Protein AF-A0AA38BZ82-F1 (afdb_monomer_lite)

Foldseek 3Di:
DDKAKDFPPDDADPQKDFAALVRCVVCVVVCVVVQRADLAAWEDGPQWIFGHVVVVRDIDRDDDDDGGMTMMDRHDPPPDVVVVVVCCVPVVVVVVVVVVVPDDDPPDDDDDDDDDDDDDDDDDDDDDD

Sequence (129 aa):
MSFEVVERSYFTPNGWRLATFEEAKNGVEEIKEKGLLKKWDRVRLLDGWILGSGYDFRMGNDFKGCLGYMLLVQAQTTPDPNVLKIFLAFVAPALALLLFFRTEPSQSCYNGEGSHNMRKRRDGWVSGR

Organism: Taxus chinensis (NCBI:txid29808)

Radius of gyration: 38.63 Å; chains: 1; bounding box: 61×46×119 Å

pLDDT: mean 74.77, std 18.68, range [41.22, 94.88]

Secondary structure (DSSP, 8-state):
--EEEEETTSPPPTTEEEPPHHHHHHTHHHHHHTT-S-TT-EEE-SS-EEE-GGGTT-EES---S--SEEEEEE------HHHHHHHHHHHHHHHHHHHHTT---------------------------

Structure (mmCIF, N/CA/C/O backbone):
data_AF-A0AA38BZ82-F1
#
_entry.id   AF-A0AA38BZ82-F1
#
loop_
_atom_site.group_PDB
_atom_site.id
_atom_site.type_symbol
_atom_site.label_atom_id
_atom_site.label_alt_id
_atom_site.label_comp_id
_atom_site.label_asym_id
_atom_site.label_entity_id
_atom_site.label_seq_id
_atom_site.pdbx_PDB_ins_code
_atom_site.Cartn_x
_atom_site.Cartn_y
_atom_site.Cartn_z
_atom_site.occupancy
_atom_site.B_iso_or_equiv
_atom_site.auth_seq_id
_atom_site.auth_comp_id
_atom_site.auth_asym_id
_atom_site.auth_atom_id
_atom_site.pdbx_PDB_model_num
ATOM 1 N N . MET A 1 1 ? -2.297 -3.738 9.370 1.00 77.31 1 MET A N 1
ATOM 2 C CA . MET A 1 1 ? -3.384 -3.368 8.426 1.00 77.31 1 MET A CA 1
ATOM 3 C C . MET A 1 1 ? -3.301 -4.372 7.281 1.00 77.31 1 MET A C 1
ATOM 5 O O . MET A 1 1 ? -2.550 -5.321 7.428 1.00 77.31 1 MET A O 1
ATOM 9 N N . SER A 1 2 ? -4.076 -4.265 6.204 1.00 89.31 2 SER A N 1
ATOM 10 C CA . SER A 1 2 ? -3.864 -5.127 5.030 1.00 89.31 2 SER A CA 1
ATOM 11 C C . SER A 1 2 ? -3.535 -4.241 3.842 1.00 89.31 2 SER A C 1
ATOM 13 O O . SER A 1 2 ? -4.315 -3.338 3.534 1.00 89.31 2 SER A O 1
ATOM 15 N N . PHE A 1 3 ? -2.385 -4.493 3.217 1.00 92.69 3 PHE A N 1
ATOM 16 C CA . PHE A 1 3 ? -1.901 -3.766 2.048 1.00 92.69 3 PHE A CA 1
ATOM 17 C C . PHE A 1 3 ? -1.849 -4.674 0.825 1.00 92.69 3 PHE A C 1
ATOM 19 O O . PHE A 1 3 ? -1.474 -5.842 0.931 1.00 92.69 3 PHE A O 1
ATOM 26 N N . GLU A 1 4 ? -2.171 -4.106 -0.331 1.00 93.06 4 GLU A N 1
ATOM 27 C CA . GLU A 1 4 ? -2.088 -4.780 -1.622 1.00 93.06 4 GLU A CA 1
ATOM 28 C C . GLU A 1 4 ? -1.608 -3.797 -2.694 1.00 93.06 4 GLU A C 1
ATOM 30 O O . GLU A 1 4 ? -1.951 -2.616 -2.662 1.00 93.06 4 GLU A O 1
ATOM 35 N N . VAL A 1 5 ? -0.792 -4.266 -3.638 1.00 92.12 5 VAL A N 1
ATOM 36 C CA . VAL A 1 5 ? -0.320 -3.459 -4.770 1.00 92.12 5 VAL A CA 1
ATOM 37 C C . VAL A 1 5 ? -1.013 -3.954 -6.027 1.00 92.12 5 VAL A C 1
ATOM 39 O O . VAL A 1 5 ? -0.865 -5.114 -6.404 1.00 92.12 5 VAL A O 1
ATOM 42 N N . VAL A 1 6 ? -1.743 -3.062 -6.688 1.00 91.81 6 VAL A N 1
ATOM 43 C CA . VAL A 1 6 ? -2.457 -3.363 -7.933 1.00 91.81 6 VAL A CA 1
ATOM 44 C C . VAL A 1 6 ? -1.943 -2.491 -9.068 1.00 91.81 6 VA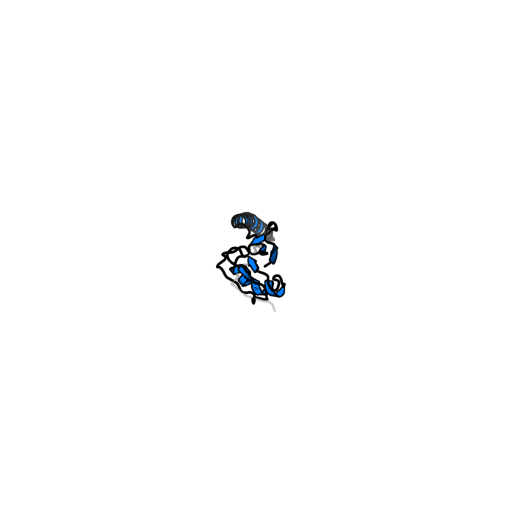L A C 1
ATOM 46 O O . VAL A 1 6 ? -1.449 -1.381 -8.854 1.00 91.81 6 VAL A O 1
ATOM 49 N N . GLU A 1 7 ? -2.054 -2.983 -10.296 1.00 89.69 7 GLU A N 1
ATOM 50 C CA . GLU A 1 7 ? -1.780 -2.173 -11.479 1.00 89.69 7 GLU A CA 1
ATOM 51 C C . GLU A 1 7 ? -2.849 -1.080 -11.633 1.00 89.69 7 GLU A C 1
ATOM 53 O O . GLU A 1 7 ? -4.015 -1.262 -11.285 1.00 89.69 7 GLU A O 1
ATOM 58 N N . ARG A 1 8 ? -2.467 0.081 -12.170 1.00 81.75 8 ARG A N 1
ATOM 59 C CA . ARG A 1 8 ? -3.363 1.235 -12.333 1.00 81.75 8 ARG A CA 1
ATOM 60 C C . ARG A 1 8 ? -4.610 0.930 -13.170 1.00 81.75 8 ARG A C 1
ATOM 62 O O . ARG A 1 8 ? -5.645 1.556 -12.965 1.00 81.75 8 ARG A O 1
ATOM 69 N N . SER A 1 9 ? -4.487 0.035 -14.144 1.00 79.00 9 SER A N 1
ATOM 70 C CA . SER A 1 9 ? -5.566 -0.380 -15.047 1.00 79.00 9 SER A CA 1
ATOM 71 C C . SER A 1 9 ? -6.629 -1.241 -14.358 1.00 79.00 9 SER A C 1
ATOM 73 O O . SER A 1 9 ? -7.700 -1.445 -14.927 1.00 79.00 9 SER A O 1
ATOM 75 N N . TYR A 1 10 ? -6.350 -1.743 -13.153 1.00 77.56 10 TYR A N 1
ATOM 76 C CA . TYR A 1 10 ? -7.235 -2.651 -12.443 1.00 77.56 10 TYR A CA 1
ATOM 77 C C . TYR A 1 10 ? -8.332 -1.914 -11.670 1.00 77.56 10 TYR A C 1
ATOM 79 O O . TYR A 1 10 ? -8.126 -0.836 -11.111 1.00 77.56 10 TYR A O 1
ATOM 87 N N . PHE A 1 11 ? -9.516 -2.525 -11.627 1.00 80.69 11 PHE A N 1
ATOM 88 C CA . PHE A 1 11 ? -10.639 -2.043 -10.830 1.00 80.69 11 PHE A CA 1
ATOM 89 C C . PHE A 1 11 ? -10.326 -2.200 -9.335 1.00 80.69 11 PHE A C 1
ATOM 91 O O . PHE A 1 11 ? -9.957 -3.289 -8.895 1.00 80.69 11 PHE A O 1
ATOM 98 N N . THR A 1 12 ? -10.492 -1.129 -8.553 1.00 84.19 12 THR A N 1
ATOM 99 C CA . THR A 1 12 ? -10.323 -1.168 -7.093 1.00 84.19 12 THR A CA 1
ATOM 100 C C . THR A 1 12 ? -11.404 -2.061 -6.473 1.00 84.19 12 THR A C 1
ATOM 102 O O . THR A 1 12 ? -12.586 -1.736 -6.606 1.00 84.19 12 THR A O 1
ATOM 105 N N . PRO A 1 13 ? -11.052 -3.164 -5.788 1.00 83.06 13 PRO A N 1
ATOM 106 C CA . PRO A 1 13 ? -12.043 -4.059 -5.198 1.00 83.06 13 PRO A CA 1
ATOM 107 C C . PRO A 1 13 ? -12.898 -3.356 -4.130 1.00 83.06 13 PRO A C 1
ATOM 109 O O . PRO A 1 13 ? -12.431 -2.453 -3.432 1.00 83.06 13 PRO A O 1
ATOM 112 N N . ASN A 1 14 ? -14.150 -3.794 -3.959 1.00 84.56 14 ASN A N 1
ATOM 113 C CA . ASN A 1 14 ? -15.035 -3.247 -2.925 1.00 84.56 14 ASN A CA 1
ATOM 114 C C . ASN A 1 14 ? -14.405 -3.386 -1.530 1.00 84.56 14 ASN A C 1
ATOM 116 O O . ASN A 1 14 ? -13.893 -4.445 -1.171 1.00 84.56 14 ASN A O 1
ATOM 120 N N . GLY A 1 15 ? -14.468 -2.315 -0.735 1.00 88.00 15 GLY A N 1
ATOM 121 C CA . GLY A 1 15 ? -13.864 -2.273 0.602 1.00 88.00 15 GLY A CA 1
ATOM 122 C C . GLY A 1 15 ? -12.365 -1.958 0.614 1.00 88.00 15 GLY A C 1
ATOM 123 O O . GLY A 1 15 ? -11.773 -1.883 1.688 1.00 88.00 15 GLY A O 1
ATOM 124 N N . TRP A 1 16 ? -11.754 -1.724 -0.548 1.00 91.75 16 TRP A N 1
ATOM 125 C CA . TRP A 1 16 ? -10.382 -1.241 -0.659 1.00 91.75 16 TRP A CA 1
ATOM 126 C C . TRP A 1 16 ? -10.357 0.208 -1.122 1.00 91.75 16 TRP A C 1
ATOM 128 O O . TRP A 1 16 ? -11.221 0.670 -1.867 1.00 91.75 16 TRP A O 1
ATOM 138 N N . ARG A 1 17 ? -9.340 0.941 -0.678 1.00 92.00 17 ARG A N 1
ATOM 139 C CA . ARG A 1 17 ? -9.087 2.312 -1.121 1.00 92.00 17 ARG A CA 1
ATOM 140 C C . ARG A 1 17 ? -7.599 2.555 -1.267 1.00 92.00 17 ARG A C 1
ATOM 142 O O . ARG A 1 17 ? -6.796 1.815 -0.711 1.00 92.00 17 ARG A O 1
ATOM 149 N N . LEU A 1 18 ? -7.237 3.618 -1.978 1.00 92.38 18 LEU A N 1
ATOM 150 C CA . LEU A 1 18 ? -5.858 4.097 -1.998 1.00 92.38 18 LEU A CA 1
ATOM 151 C C . LEU A 1 18 ? -5.387 4.378 -0.565 1.00 92.38 18 LEU A C 1
ATOM 153 O O . LEU A 1 18 ? -6.090 5.037 0.211 1.00 92.38 18 LEU A O 1
ATOM 157 N N . ALA A 1 19 ? -4.209 3.861 -0.233 1.00 93.50 19 ALA A N 1
ATOM 158 C CA . ALA A 1 19 ? -3.536 4.169 1.018 1.00 93.50 19 ALA A CA 1
ATOM 159 C C . ALA A 1 19 ? -3.112 5.642 1.024 1.00 93.50 19 ALA A C 1
ATOM 161 O O . ALA A 1 19 ? -2.677 6.168 -0.006 1.00 93.50 19 ALA A O 1
ATOM 162 N N . THR A 1 20 ? -3.230 6.307 2.169 1.00 93.56 20 THR A N 1
ATOM 163 C CA . THR A 1 20 ? -2.629 7.633 2.358 1.00 93.56 20 THR A CA 1
ATOM 164 C C . THR A 1 20 ? -1.124 7.510 2.590 1.00 93.56 20 THR A C 1
ATOM 166 O O . THR A 1 20 ? -0.607 6.434 2.905 1.00 93.56 20 THR A O 1
ATOM 169 N N . PHE A 1 21 ? -0.403 8.619 2.457 1.00 94.12 21 PHE A N 1
ATOM 170 C CA . PHE A 1 21 ? 1.008 8.705 2.802 1.00 94.12 21 PHE A CA 1
ATOM 171 C C . PHE A 1 21 ? 1.261 8.266 4.244 1.00 94.12 21 PHE A C 1
ATOM 173 O O . PHE A 1 21 ? 2.178 7.492 4.505 1.00 94.12 21 PHE A O 1
ATOM 180 N N . GLU A 1 22 ? 0.438 8.731 5.179 1.00 93.81 22 GLU A N 1
ATOM 181 C CA . GLU A 1 22 ? 0.595 8.411 6.595 1.00 93.81 22 GLU A CA 1
ATOM 182 C C . GLU A 1 22 ? 0.366 6.919 6.872 1.00 93.81 22 GLU A C 1
ATOM 184 O O . GLU A 1 22 ? 1.141 6.297 7.594 1.00 93.81 22 GLU A O 1
ATOM 189 N N . GLU A 1 23 ? -0.627 6.307 6.228 1.00 93.94 23 GLU A N 1
ATOM 190 C CA . GLU A 1 23 ? -0.888 4.868 6.341 1.00 93.94 23 GLU A CA 1
ATOM 191 C C . GLU A 1 23 ? 0.240 4.029 5.750 1.00 93.94 23 GLU A C 1
ATOM 193 O O . GLU A 1 23 ? 0.682 3.064 6.373 1.00 93.94 23 GLU A O 1
ATOM 198 N N . ALA A 1 24 ? 0.740 4.413 4.574 1.00 93.88 24 ALA A N 1
ATOM 199 C CA . ALA A 1 24 ? 1.870 3.746 3.940 1.00 93.88 24 ALA A CA 1
ATOM 200 C C . ALA A 1 24 ? 3.152 3.891 4.773 1.00 93.88 24 ALA A C 1
ATOM 202 O O . ALA A 1 24 ? 3.925 2.941 4.887 1.00 93.88 24 ALA A O 1
ATOM 203 N N . LYS A 1 25 ? 3.362 5.056 5.397 1.00 94.88 25 LYS A N 1
ATOM 204 C CA . LYS A 1 25 ? 4.491 5.315 6.294 1.00 94.88 25 LYS A CA 1
ATOM 205 C C . LYS A 1 25 ? 4.402 4.469 7.562 1.00 94.88 25 LYS A C 1
ATOM 207 O O . LYS A 1 25 ? 5.394 3.852 7.941 1.00 94.88 25 LYS A O 1
ATOM 212 N N . ASN A 1 26 ? 3.226 4.398 8.182 1.00 94.69 26 ASN A N 1
ATOM 213 C CA . ASN A 1 26 ? 2.997 3.596 9.385 1.00 94.69 26 ASN A CA 1
ATOM 214 C C . ASN A 1 26 ? 3.083 2.087 9.102 1.00 94.69 26 ASN A C 1
ATOM 216 O O . ASN A 1 26 ? 3.497 1.321 9.965 1.00 94.69 26 ASN A O 1
ATOM 220 N N . GLY A 1 27 ? 2.717 1.657 7.891 1.00 93.44 27 GLY A N 1
ATOM 221 C CA . GLY A 1 27 ? 2.773 0.265 7.444 1.00 93.44 27 GLY A CA 1
ATOM 222 C C . GLY A 1 27 ? 4.037 -0.125 6.676 1.00 93.44 27 GLY A C 1
ATOM 223 O O . GLY A 1 27 ? 4.075 -1.215 6.109 1.00 93.44 27 GLY A O 1
AT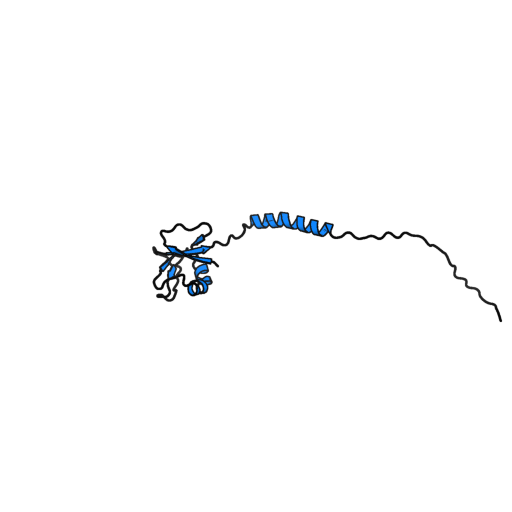OM 224 N N . VAL A 1 28 ? 5.064 0.731 6.605 1.00 92.88 28 VAL A N 1
ATOM 225 C CA . VAL A 1 28 ? 6.210 0.506 5.704 1.00 92.88 28 VAL A CA 1
ATOM 226 C C . VAL A 1 28 ? 6.964 -0.788 6.006 1.00 92.88 28 VAL A C 1
ATOM 228 O O . VAL A 1 28 ? 7.430 -1.454 5.085 1.00 92.88 28 VAL A O 1
ATOM 231 N N . GLU A 1 29 ? 7.085 -1.157 7.279 1.00 94.06 29 GLU A N 1
ATOM 232 C CA . GLU A 1 29 ? 7.743 -2.401 7.688 1.00 94.06 29 GLU A CA 1
ATOM 233 C C . GLU A 1 29 ? 6.957 -3.615 7.194 1.00 94.06 29 GLU A C 1
ATOM 235 O O . GLU A 1 29 ? 7.530 -4.495 6.562 1.00 94.06 29 GLU A O 1
ATOM 240 N N . GLU A 1 30 ? 5.631 -3.589 7.332 1.00 93.38 30 GLU A N 1
ATOM 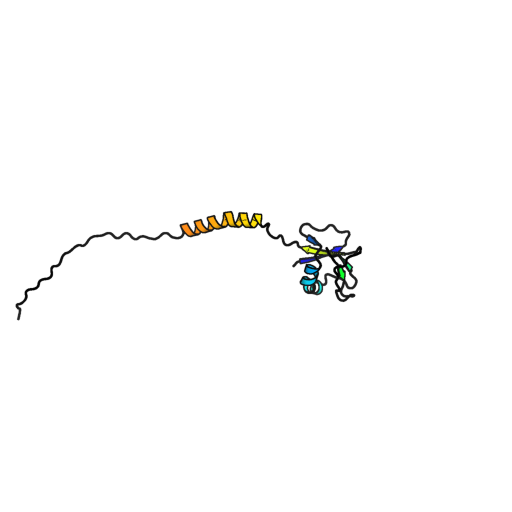241 C CA . GLU A 1 30 ? 4.739 -4.632 6.821 1.00 93.38 30 GLU A CA 1
ATOM 242 C C . GLU A 1 30 ? 4.851 -4.771 5.290 1.00 93.38 30 GLU A C 1
ATOM 244 O O . GLU A 1 30 ? 4.933 -5.877 4.755 1.00 93.38 30 GLU A O 1
ATOM 249 N N . ILE A 1 31 ? 4.904 -3.642 4.573 1.00 92.38 31 ILE A N 1
ATOM 250 C CA . ILE A 1 31 ? 5.070 -3.596 3.111 1.00 92.38 31 ILE A CA 1
ATOM 251 C C . ILE A 1 31 ? 6.418 -4.207 2.692 1.00 92.38 31 ILE A C 1
ATOM 253 O O . ILE A 1 31 ? 6.486 -4.924 1.688 1.00 92.38 31 ILE A O 1
ATOM 257 N N . LYS A 1 32 ? 7.481 -3.931 3.459 1.00 93.50 32 LYS A N 1
ATOM 258 C CA . LYS A 1 32 ? 8.834 -4.464 3.241 1.00 93.50 32 LYS A CA 1
ATOM 259 C C . LYS A 1 32 ? 8.897 -5.964 3.503 1.00 93.50 32 LYS A C 1
ATOM 261 O O . LYS A 1 32 ? 9.381 -6.697 2.646 1.00 93.50 32 LYS A O 1
ATOM 266 N N . GLU A 1 33 ? 8.392 -6.413 4.648 1.00 93.06 33 GLU A N 1
ATOM 267 C CA . GLU A 1 33 ? 8.393 -7.823 5.055 1.00 93.06 33 GLU A CA 1
ATOM 268 C C . GLU A 1 33 ? 7.605 -8.697 4.082 1.00 93.06 33 GLU A C 1
ATOM 270 O O . GLU A 1 33 ? 8.060 -9.772 3.696 1.00 93.06 33 GLU A O 1
ATOM 275 N N . LYS A 1 34 ? 6.448 -8.209 3.624 1.00 92.25 34 LYS A N 1
ATOM 276 C CA . LYS A 1 34 ? 5.619 -8.909 2.636 1.00 92.25 34 LYS A CA 1
ATOM 277 C C . LYS A 1 34 ? 6.166 -8.824 1.209 1.00 92.25 34 LYS A C 1
ATOM 279 O O . LYS A 1 34 ? 5.624 -9.478 0.323 1.00 92.25 34 LYS A O 1
ATOM 284 N N . GLY A 1 35 ? 7.201 -8.018 0.963 1.00 92.25 35 GLY A N 1
ATOM 285 C CA . GLY A 1 35 ? 7.791 -7.854 -0.365 1.00 92.25 35 GLY A CA 1
ATOM 286 C C . GLY A 1 35 ? 6.801 -7.336 -1.411 1.00 92.25 35 GLY A C 1
ATOM 287 O O . GLY A 1 35 ? 6.900 -7.710 -2.577 1.00 92.25 35 GLY A O 1
ATOM 288 N N . LEU A 1 36 ? 5.839 -6.494 -1.008 1.00 92.25 36 LEU A N 1
ATOM 289 C CA . LEU A 1 36 ? 4.754 -6.045 -1.894 1.00 92.25 36 LEU A CA 1
ATOM 290 C C . LEU A 1 36 ? 5.249 -5.168 -3.051 1.00 92.25 36 LEU A C 1
ATOM 292 O O . LEU A 1 36 ? 4.602 -5.089 -4.092 1.00 92.25 36 LEU A O 1
ATOM 296 N N . LEU A 1 37 ? 6.386 -4.498 -2.862 1.00 92.88 37 LEU A N 1
ATOM 297 C CA . LEU A 1 37 ? 6.994 -3.605 -3.841 1.00 92.88 37 LEU A CA 1
ATOM 298 C C . LEU A 1 37 ? 8.216 -4.272 -4.466 1.00 92.88 37 LEU A C 1
ATOM 300 O O . LEU A 1 37 ? 9.191 -4.577 -3.772 1.00 92.88 37 LEU A O 1
ATOM 304 N N . LYS A 1 38 ? 8.213 -4.443 -5.789 1.00 91.88 38 LYS A N 1
ATOM 305 C CA . LYS A 1 38 ? 9.397 -4.904 -6.522 1.00 91.88 38 LYS A CA 1
ATOM 306 C C . LYS A 1 38 ? 10.457 -3.810 -6.545 1.00 91.88 38 LYS A C 1
ATOM 308 O O . LYS A 1 38 ? 10.186 -2.635 -6.313 1.00 91.88 38 LYS A O 1
ATOM 313 N N . LYS A 1 39 ? 11.687 -4.191 -6.897 1.00 92.94 39 LYS A N 1
ATOM 314 C CA . LYS A 1 39 ? 12.876 -3.324 -6.849 1.00 92.94 39 LYS A CA 1
ATOM 315 C C . LYS A 1 39 ? 12.677 -1.946 -7.491 1.00 92.94 39 LYS A C 1
ATOM 317 O O . LYS A 1 39 ? 13.089 -0.949 -6.913 1.00 92.94 39 LYS A O 1
ATOM 322 N N . TRP A 1 40 ? 12.033 -1.879 -8.650 1.00 91.00 40 TRP A N 1
ATOM 323 C CA . TRP A 1 40 ? 11.892 -0.638 -9.421 1.00 91.00 40 TRP A CA 1
ATOM 324 C C . TRP A 1 40 ? 10.457 -0.124 -9.490 1.00 91.00 40 TRP A C 1
ATOM 326 O O . TRP A 1 40 ? 10.154 0.739 -10.317 1.00 91.00 40 TRP A O 1
ATOM 336 N N . ASP A 1 41 ? 9.582 -0.639 -8.627 1.00 91.00 41 ASP A N 1
ATOM 337 C CA . ASP A 1 41 ? 8.193 -0.214 -8.617 1.00 91.00 41 ASP A CA 1
ATOM 338 C C . ASP A 1 41 ? 8.082 1.243 -8.181 1.00 91.00 41 ASP A C 1
ATOM 340 O O . ASP A 1 41 ? 8.808 1.740 -7.314 1.00 91.00 41 ASP A O 1
ATOM 344 N N . ARG A 1 42 ? 7.142 1.934 -8.816 1.00 91.25 42 ARG A N 1
ATOM 345 C CA . ARG A 1 42 ? 6.721 3.275 -8.440 1.00 91.25 42 ARG A CA 1
ATOM 346 C C . ARG A 1 42 ? 5.231 3.204 -8.204 1.00 91.25 42 ARG A C 1
ATOM 348 O O . ARG A 1 42 ? 4.479 2.917 -9.138 1.00 91.25 42 ARG A O 1
ATOM 355 N N . VAL A 1 43 ? 4.822 3.434 -6.969 1.00 93.38 43 VAL A N 1
ATOM 356 C CA . VAL A 1 43 ? 3.460 3.160 -6.532 1.00 93.38 43 VAL A CA 1
ATOM 357 C C . VAL A 1 43 ? 2.808 4.438 -6.042 1.00 93.38 43 VAL A C 1
ATOM 359 O O . VAL A 1 43 ? 3.381 5.207 -5.270 1.00 93.38 43 VAL A O 1
ATOM 362 N N . ARG A 1 44 ? 1.604 4.685 -6.551 1.00 93.06 44 ARG A N 1
ATOM 363 C CA . ARG A 1 44 ? 0.782 5.837 -6.209 1.00 93.06 44 ARG A CA 1
ATOM 364 C C . ARG A 1 44 ? 0.039 5.591 -4.901 1.00 93.06 44 ARG A C 1
ATOM 366 O O . ARG A 1 44 ? -0.556 4.529 -4.714 1.00 93.06 44 ARG A O 1
ATOM 373 N N . LEU A 1 45 ? 0.034 6.618 -4.061 1.00 93.44 45 LEU A N 1
ATOM 374 C CA . LEU A 1 45 ? -0.806 6.751 -2.874 1.00 93.44 45 LEU A CA 1
ATOM 375 C C . LEU A 1 45 ? -1.921 7.773 -3.154 1.00 93.44 45 LEU A C 1
ATOM 377 O O . LEU A 1 45 ? -1.956 8.396 -4.221 1.00 93.44 45 LEU A O 1
ATOM 381 N N . LEU A 1 46 ? -2.841 7.953 -2.208 1.00 91.56 46 LEU A N 1
ATOM 382 C CA . LEU A 1 46 ? -3.918 8.939 -2.322 1.00 91.56 46 LEU A CA 1
ATOM 383 C C . LEU A 1 46 ? -3.366 10.366 -2.494 1.00 91.56 46 LEU A C 1
ATOM 385 O O . LEU A 1 46 ? -3.802 11.104 -3.375 1.00 91.56 46 LEU A O 1
ATOM 389 N N . ASP A 1 47 ? -2.381 10.711 -1.671 1.00 92.50 47 ASP A N 1
ATOM 390 C CA . ASP A 1 47 ? -1.780 12.034 -1.481 1.00 92.50 47 ASP A CA 1
ATOM 391 C C . ASP A 1 47 ? -0.248 12.011 -1.650 1.00 92.50 47 ASP A C 1
ATOM 393 O O . ASP A 1 47 ? 0.448 12.942 -1.256 1.00 92.50 47 ASP A O 1
ATOM 397 N N . GLY A 1 48 ? 0.301 10.948 -2.243 1.00 93.56 48 GLY A N 1
ATOM 398 C CA . GLY A 1 48 ? 1.745 10.763 -2.319 1.00 93.56 48 GLY A CA 1
ATOM 399 C C . GLY A 1 48 ? 2.192 9.610 -3.207 1.00 93.56 48 GLY A C 1
ATOM 400 O O . GLY A 1 48 ? 1.470 9.134 -4.088 1.00 93.56 48 GLY A O 1
ATOM 401 N N . TRP A 1 49 ? 3.413 9.153 -2.965 1.00 94.19 49 TRP A N 1
ATO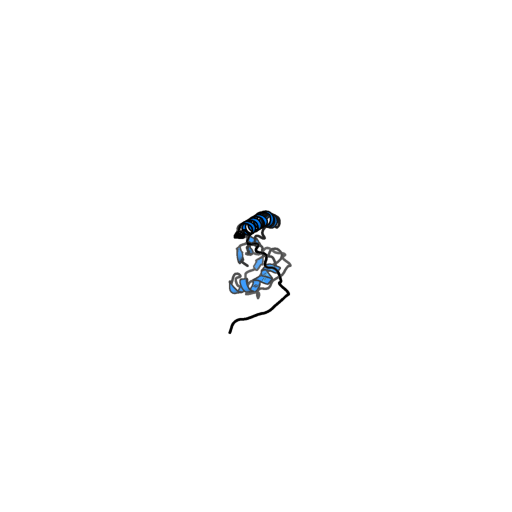M 402 C CA . TRP A 1 49 ? 4.032 8.038 -3.669 1.00 94.19 49 TRP A CA 1
ATOM 403 C C . TRP A 1 49 ? 4.988 7.264 -2.759 1.00 94.19 49 TRP A C 1
ATOM 405 O O . TRP A 1 49 ? 5.542 7.808 -1.804 1.00 94.19 49 TRP A O 1
ATOM 415 N N . ILE A 1 50 ? 5.196 5.992 -3.093 1.00 94.69 50 ILE A N 1
ATOM 416 C CA . ILE A 1 50 ? 6.187 5.101 -2.483 1.00 94.69 50 ILE A CA 1
ATOM 417 C C . ILE A 1 50 ? 6.943 4.359 -3.587 1.00 94.69 50 ILE A C 1
ATOM 419 O O . ILE A 1 50 ? 6.363 3.957 -4.601 1.00 94.69 50 ILE A O 1
ATOM 423 N N . LEU A 1 51 ? 8.254 4.214 -3.418 1.00 93.69 51 LEU A N 1
ATOM 424 C CA . LEU A 1 51 ? 9.120 3.517 -4.365 1.00 93.69 51 LEU A CA 1
ATOM 425 C C . LEU A 1 51 ? 9.537 2.142 -3.842 1.00 93.69 51 LEU A C 1
ATOM 427 O O . LEU A 1 51 ? 9.496 1.868 -2.648 1.00 93.69 51 LEU A O 1
ATOM 431 N N . GLY A 1 52 ? 9.955 1.278 -4.758 1.00 93.62 52 GLY A N 1
ATOM 432 C CA . GLY A 1 52 ? 10.484 -0.044 -4.455 1.00 93.62 52 GLY A CA 1
ATOM 433 C C . GLY A 1 52 ? 11.841 -0.056 -3.749 1.00 93.62 52 GLY A C 1
ATOM 434 O O . GLY A 1 52 ? 12.477 0.975 -3.515 1.00 93.62 52 GLY A O 1
ATOM 435 N N . SER A 1 53 ? 12.324 -1.266 -3.457 1.00 94.38 53 SER A N 1
ATOM 436 C CA . SER A 1 53 ? 13.582 -1.487 -2.727 1.00 94.38 53 SER A CA 1
ATOM 437 C C . SER A 1 53 ? 14.835 -0.970 -3.440 1.00 94.38 53 SER A C 1
ATOM 439 O O . SER A 1 53 ? 15.809 -0.626 -2.786 1.00 94.38 53 SER A O 1
ATOM 441 N N . GLY A 1 54 ? 14.818 -0.852 -4.769 1.00 92.56 54 GLY A N 1
ATOM 442 C CA . GLY A 1 54 ? 15.897 -0.242 -5.554 1.00 92.56 54 GLY A CA 1
ATOM 443 C C . GLY A 1 54 ? 16.014 1.272 -5.371 1.00 92.56 54 GLY A C 1
ATOM 444 O O . GLY A 1 54 ? 16.993 1.861 -5.818 1.00 92.56 54 GLY A O 1
ATOM 445 N N . TYR A 1 55 ? 15.034 1.887 -4.709 1.00 91.50 55 TYR A N 1
ATOM 446 C CA . TYR A 1 55 ? 15.011 3.294 -4.327 1.00 91.50 55 TYR A CA 1
ATOM 447 C C . TYR A 1 55 ? 14.907 3.463 -2.801 1.00 91.50 55 TYR A C 1
ATOM 449 O O . TYR A 1 55 ? 14.368 4.467 -2.335 1.00 91.50 55 TYR A O 1
ATOM 457 N N . ASP A 1 56 ? 15.358 2.473 -2.024 1.00 92.81 56 ASP A N 1
ATOM 458 C CA . ASP A 1 56 ? 15.357 2.468 -0.552 1.00 92.81 56 ASP A CA 1
ATOM 459 C C . ASP A 1 56 ? 13.984 2.720 0.092 1.00 92.81 56 ASP A C 1
ATOM 461 O O . ASP A 1 56 ? 13.896 3.253 1.199 1.00 92.81 56 ASP A O 1
ATOM 465 N N . PHE A 1 57 ? 12.893 2.356 -0.589 1.00 93.06 57 PHE A N 1
ATOM 466 C CA . PHE A 1 57 ? 11.530 2.624 -0.117 1.00 93.06 57 PHE A CA 1
ATOM 467 C C . PHE A 1 57 ? 11.241 4.108 0.153 1.00 93.06 57 PHE A C 1
ATOM 469 O O . PHE A 1 57 ? 10.460 4.447 1.044 1.00 93.06 57 PHE A O 1
ATOM 476 N N . ARG A 1 58 ? 11.873 5.012 -0.608 1.00 92.62 58 ARG A N 1
ATOM 477 C CA . ARG A 1 58 ? 11.610 6.454 -0.506 1.00 92.62 58 ARG A CA 1
ATOM 478 C C . ARG A 1 58 ? 10.132 6.763 -0.734 1.00 92.62 58 ARG A C 1
ATOM 480 O O . ARG A 1 58 ? 9.475 6.141 -1.573 1.00 92.62 58 ARG A O 1
ATOM 487 N N . MET A 1 59 ? 9.650 7.767 -0.009 1.00 94.06 59 MET A N 1
ATOM 488 C CA . MET A 1 59 ? 8.275 8.252 -0.073 1.00 94.06 59 MET A CA 1
ATOM 489 C C . MET A 1 59 ? 8.242 9.776 -0.170 1.00 94.06 59 MET A C 1
ATOM 491 O O . MET A 1 59 ? 9.173 10.444 0.286 1.00 94.06 59 MET A O 1
ATOM 495 N N . GLY A 1 60 ? 7.150 10.315 -0.705 1.00 92.06 60 GLY A N 1
ATOM 496 C CA . GLY A 1 60 ? 6.891 11.753 -0.753 1.00 92.06 60 GLY A CA 1
ATOM 497 C C . GLY A 1 60 ? 5.403 12.073 -0.891 1.00 92.06 60 GLY A C 1
ATOM 498 O O . GLY A 1 60 ? 4.616 11.228 -1.322 1.00 92.06 60 GLY A O 1
ATOM 499 N N . ASN A 1 61 ? 5.030 13.300 -0.523 1.00 90.38 61 ASN A N 1
ATOM 500 C CA . ASN A 1 61 ? 3.639 13.789 -0.464 1.00 90.38 61 ASN A CA 1
ATOM 501 C C . ASN A 1 61 ? 3.306 14.730 -1.636 1.00 90.38 61 ASN A C 1
ATOM 503 O O . ASN A 1 61 ? 2.295 15.423 -1.654 1.00 90.38 61 ASN A O 1
ATOM 507 N N . ASP A 1 62 ? 4.200 14.819 -2.610 1.00 82.50 62 ASP A N 1
ATOM 508 C CA . ASP A 1 62 ? 4.205 15.801 -3.687 1.00 82.50 62 ASP A CA 1
ATOM 509 C C . ASP A 1 62 ? 3.860 15.149 -5.027 1.00 82.50 62 ASP A C 1
ATOM 511 O O . ASP A 1 62 ? 4.563 15.274 -6.032 1.00 82.50 62 ASP A O 1
ATOM 515 N N . PHE A 1 63 ? 2.754 14.409 -5.053 1.00 71.19 63 PHE A N 1
ATOM 516 C CA . PHE A 1 63 ? 2.417 13.620 -6.225 1.00 71.19 63 PHE A CA 1
ATOM 517 C C . PHE A 1 63 ? 2.011 14.482 -7.435 1.00 71.19 63 PHE A C 1
ATOM 519 O O . PHE A 1 63 ? 0.933 15.072 -7.463 1.00 71.19 63 PHE A O 1
ATOM 526 N N . LYS A 1 64 ? 2.855 14.507 -8.479 1.00 65.31 64 LYS A N 1
ATOM 527 C CA . LYS A 1 64 ? 2.605 15.215 -9.755 1.00 65.31 64 LYS A CA 1
ATOM 528 C C . LYS A 1 64 ? 2.662 14.311 -10.997 1.00 65.31 64 LYS A C 1
ATOM 530 O O . LYS A 1 64 ? 3.066 14.759 -12.066 1.00 65.31 64 LYS A O 1
ATOM 535 N N . GLY A 1 65 ? 2.295 13.031 -10.883 1.00 64.69 65 GLY A N 1
ATOM 536 C CA . GLY A 1 65 ? 2.537 12.060 -11.957 1.00 64.69 65 GLY A CA 1
ATOM 537 C C . GLY A 1 65 ? 1.424 11.056 -12.240 1.00 64.69 65 GLY A C 1
ATOM 538 O O . GLY A 1 65 ? 0.345 11.067 -11.665 1.00 64.69 65 GLY A O 1
ATOM 539 N N . CYS A 1 66 ? 1.721 10.149 -13.164 1.00 61.12 66 CYS A N 1
ATOM 540 C CA . CYS A 1 66 ? 0.951 8.948 -13.451 1.00 61.12 66 CYS A CA 1
ATOM 541 C C . CYS A 1 66 ? 1.872 7.756 -13.178 1.00 61.12 66 CYS A C 1
ATOM 543 O O . CYS A 1 66 ? 2.810 7.534 -13.937 1.00 61.12 66 CYS A O 1
ATOM 545 N N . LEU A 1 67 ? 1.647 7.022 -12.087 1.00 76.12 67 LEU A N 1
ATOM 546 C CA . LEU A 1 67 ? 2.421 5.815 -11.773 1.00 76.12 67 LEU A CA 1
ATOM 547 C C . LEU A 1 67 ? 1.672 4.567 -12.238 1.00 76.12 67 LEU A C 1
ATOM 549 O O . LEU A 1 67 ? 0.444 4.573 -12.302 1.00 76.12 67 LEU A O 1
ATOM 553 N N . GLY A 1 68 ? 2.421 3.520 -12.590 1.00 80.19 68 GLY A N 1
ATOM 554 C CA . GLY A 1 68 ? 1.867 2.273 -13.128 1.00 80.19 68 GLY A CA 1
ATOM 555 C C . GLY A 1 68 ? 1.132 1.420 -12.094 1.00 80.19 68 GLY A C 1
ATOM 556 O O . GLY A 1 68 ? 0.294 0.611 -12.472 1.00 80.19 68 GLY A O 1
ATOM 557 N N . TYR A 1 69 ? 1.387 1.641 -10.804 1.00 90.81 69 TYR A N 1
ATOM 558 C CA . TYR A 1 69 ? 0.840 0.844 -9.707 1.00 90.81 69 TYR A CA 1
ATOM 559 C C . TYR A 1 69 ? 0.205 1.725 -8.633 1.00 90.81 69 TYR A C 1
ATOM 561 O O . TYR A 1 69 ? 0.556 2.899 -8.482 1.00 90.81 69 TYR A O 1
ATOM 569 N N . MET A 1 70 ? -0.716 1.148 -7.869 1.00 92.81 70 MET A N 1
ATOM 570 C CA . MET A 1 70 ? -1.447 1.781 -6.775 1.00 92.81 70 MET A CA 1
ATOM 571 C C . MET A 1 70 ? -1.340 0.918 -5.519 1.00 92.81 70 MET A C 1
ATOM 573 O O . MET A 1 70 ? -1.487 -0.301 -5.602 1.00 92.81 70 MET A O 1
ATOM 577 N N . LEU A 1 71 ? -1.091 1.545 -4.366 1.00 93.19 71 LEU A N 1
ATOM 578 C CA . LEU A 1 71 ? -1.117 0.858 -3.076 1.00 93.19 71 LEU A CA 1
ATOM 579 C C . LEU A 1 71 ? -2.520 0.983 -2.494 1.00 93.19 71 LEU A C 1
ATOM 581 O O . LEU A 1 71 ? -3.003 2.092 -2.245 1.00 93.19 71 LEU A O 1
ATOM 585 N N . LEU A 1 72 ? -3.160 -0.153 -2.275 1.00 93.88 72 LEU A N 1
ATOM 586 C CA . LEU A 1 72 ? -4.457 -0.239 -1.642 1.00 93.88 72 LEU A CA 1
ATOM 587 C C . LEU A 1 72 ? -4.304 -0.632 -0.178 1.00 93.88 72 LEU A C 1
ATOM 589 O O . LEU A 1 72 ? -3.459 -1.449 0.188 1.00 93.88 72 LEU A O 1
ATOM 593 N N . VAL A 1 73 ? -5.164 -0.053 0.647 1.00 94.12 73 VAL A N 1
ATOM 594 C CA . VAL A 1 73 ? -5.383 -0.451 2.030 1.00 94.12 73 VAL A CA 1
ATOM 595 C C . VAL A 1 73 ? -6.832 -0.888 2.178 1.00 94.12 73 VAL A C 1
ATOM 597 O O . VAL A 1 73 ? -7.748 -0.274 1.614 1.00 94.12 73 VAL A O 1
ATOM 600 N N . GLN A 1 74 ? -7.048 -1.962 2.929 1.00 91.56 74 GLN A N 1
ATOM 601 C CA . GLN A 1 74 ? -8.394 -2.388 3.279 1.00 91.56 74 GLN A CA 1
ATOM 602 C C . GLN A 1 74 ? -9.019 -1.308 4.165 1.00 91.56 74 GLN A C 1
ATOM 604 O O . GLN A 1 74 ? -8.485 -0.982 5.230 1.00 91.56 74 GLN A O 1
ATOM 609 N N . ALA A 1 75 ? -10.125 -0.717 3.712 1.00 80.62 75 ALA A N 1
ATOM 610 C CA . ALA A 1 75 ? -10.838 0.268 4.501 1.00 80.62 75 ALA A CA 1
ATOM 611 C C . ALA A 1 75 ? -11.313 -0.428 5.776 1.00 80.62 75 ALA A C 1
ATOM 613 O O . ALA A 1 75 ? -12.129 -1.349 5.726 1.00 80.62 75 ALA A O 1
ATOM 614 N N . GLN A 1 76 ? -10.791 -0.006 6.927 1.00 69.56 76 GLN A N 1
ATOM 615 C CA . GLN A 1 76 ? -11.423 -0.383 8.177 1.00 69.56 76 GLN A CA 1
ATOM 616 C C . GLN A 1 76 ? -12.806 0.249 8.142 1.00 69.56 76 GLN A C 1
ATOM 618 O O . GLN A 1 76 ? -12.927 1.473 8.100 1.00 69.56 76 GLN A O 1
ATOM 623 N N . THR A 1 77 ? -13.846 -0.577 8.084 1.00 58.59 77 THR A N 1
ATOM 624 C CA . THR A 1 77 ? -15.209 -0.140 8.352 1.00 58.59 77 THR A CA 1
ATOM 625 C C . THR A 1 77 ? -15.220 0.364 9.785 1.00 58.59 77 THR A C 1
ATOM 627 O O . THR A 1 77 ? -15.434 -0.408 10.717 1.00 58.59 77 THR A O 1
ATOM 630 N N . THR A 1 78 ? -14.920 1.646 9.983 1.00 54.56 78 THR A N 1
ATOM 631 C CA . THR A 1 78 ? -15.273 2.324 11.220 1.00 54.56 78 THR A CA 1
ATOM 632 C C . THR A 1 78 ? -16.784 2.182 11.321 1.00 54.56 78 THR A C 1
ATOM 634 O O . THR A 1 78 ? -17.472 2.658 10.412 1.00 54.56 78 THR A O 1
ATOM 637 N N . PRO A 1 79 ? -17.317 1.466 12.327 1.00 55.84 79 PRO A N 1
ATOM 638 C CA . PRO A 1 79 ? -18.756 1.368 12.483 1.00 55.84 79 PRO A CA 1
ATOM 639 C C . PRO A 1 79 ? -19.295 2.789 12.557 1.00 55.84 79 PRO A C 1
ATOM 641 O O . PRO A 1 79 ? -18.793 3.600 13.340 1.00 55.84 79 PRO A O 1
ATOM 644 N N . ASP A 1 80 ? -20.269 3.096 11.700 1.00 58.94 80 ASP A N 1
ATOM 645 C CA . ASP A 1 80 ? -20.894 4.409 11.670 1.00 58.94 80 ASP A CA 1
ATOM 646 C C . ASP A 1 80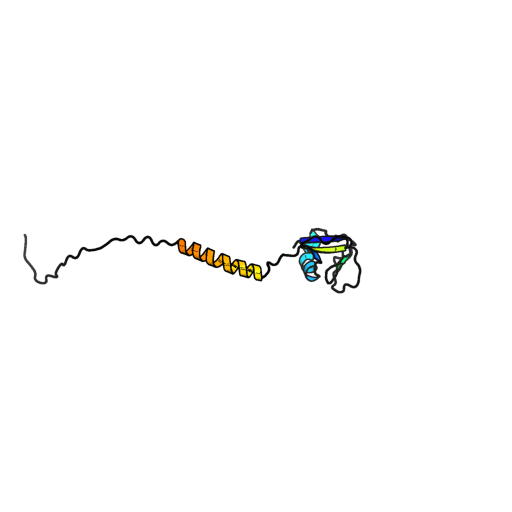 ? -21.246 4.822 13.106 1.00 58.94 80 ASP A C 1
ATOM 648 O O . ASP A 1 80 ? -21.857 4.031 13.839 1.00 58.94 80 ASP A O 1
ATOM 652 N N . PRO A 1 81 ? -20.916 6.048 13.544 1.00 64.56 81 PRO A N 1
ATOM 653 C CA . PRO A 1 81 ? -21.202 6.480 14.910 1.00 64.56 81 PRO A CA 1
ATOM 654 C C . PRO A 1 81 ? -22.704 6.393 15.235 1.00 64.56 81 PRO A C 1
ATOM 656 O O . PRO A 1 81 ? -23.088 6.238 16.393 1.00 64.56 81 PRO A O 1
ATOM 659 N N . ASN A 1 82 ? -23.564 6.429 14.213 1.00 65.88 82 ASN A N 1
ATOM 660 C CA . ASN A 1 82 ? -25.003 6.217 14.345 1.00 65.88 82 ASN A CA 1
ATOM 661 C C . ASN A 1 82 ? -25.376 4.748 14.607 1.00 65.88 82 ASN A C 1
ATOM 663 O O . ASN A 1 82 ? -26.274 4.489 15.403 1.00 65.88 82 ASN A O 1
ATOM 667 N N . VAL A 1 83 ? -24.661 3.786 14.021 1.00 63.16 83 VAL A N 1
ATOM 668 C CA . VAL A 1 83 ? -24.846 2.350 14.297 1.00 63.16 83 VAL A CA 1
ATOM 669 C C . VAL A 1 83 ? -24.382 2.020 15.717 1.00 63.16 83 VAL A C 1
ATOM 671 O O . VAL A 1 83 ? -25.060 1.285 16.429 1.00 63.16 83 VAL A O 1
ATOM 674 N N . LEU A 1 84 ? -23.292 2.641 16.174 1.00 60.88 84 LEU A N 1
ATOM 675 C CA . LEU A 1 84 ? -22.794 2.525 17.550 1.00 60.88 84 LEU A CA 1
ATOM 676 C C . LEU A 1 84 ? -23.798 3.071 18.580 1.00 60.88 84 LEU A C 1
ATOM 678 O O . LEU A 1 84 ? -24.038 2.439 19.610 1.00 60.88 84 LEU A O 1
ATOM 682 N N . LYS A 1 85 ? -24.444 4.205 18.274 1.00 62.06 85 LYS A N 1
ATOM 683 C CA . LYS A 1 85 ? -25.536 4.760 19.091 1.00 62.06 85 LYS A CA 1
ATOM 684 C C . LYS A 1 85 ? -26.747 3.829 19.151 1.00 62.06 85 LYS A C 1
ATOM 686 O O . LYS A 1 85 ? -27.287 3.635 20.234 1.00 62.06 85 LYS A O 1
ATOM 691 N N . ILE A 1 86 ? -27.153 3.236 18.026 1.00 65.19 86 ILE A N 1
ATOM 692 C CA . ILE A 1 86 ? -28.271 2.278 17.983 1.00 65.19 86 ILE A CA 1
ATOM 693 C C . ILE A 1 86 ? -27.924 1.018 18.792 1.00 65.19 86 ILE A C 1
ATOM 695 O O . ILE A 1 86 ? -28.716 0.595 19.630 1.00 65.19 86 ILE A O 1
ATOM 699 N N . PHE A 1 87 ? -26.725 0.455 18.630 1.00 60.12 87 PHE A N 1
ATOM 700 C CA . PHE A 1 87 ? -26.297 -0.710 19.411 1.00 60.12 87 PHE A CA 1
ATOM 701 C C . PHE A 1 87 ? -26.285 -0.432 20.923 1.00 60.12 87 PHE A C 1
ATOM 703 O O . PHE A 1 87 ? -26.824 -1.230 21.688 1.00 60.12 87 PHE A O 1
ATOM 710 N N . LEU A 1 88 ? -25.753 0.711 21.371 1.00 61.88 88 LEU A N 1
ATOM 711 C CA . LEU A 1 88 ? -25.794 1.100 22.789 1.00 61.88 88 LEU A CA 1
ATOM 712 C C . LEU A 1 88 ? -27.226 1.327 23.296 1.00 61.88 88 LEU A C 1
ATOM 714 O O . LEU A 1 88 ? -27.549 0.905 24.405 1.00 61.88 88 LEU A O 1
ATOM 718 N N . ALA A 1 89 ? -28.090 1.945 22.487 1.00 63.56 89 ALA A N 1
ATOM 719 C CA . ALA A 1 89 ? -29.467 2.249 22.870 1.00 63.56 89 ALA A CA 1
ATOM 720 C C . ALA A 1 89 ? -30.345 0.999 23.048 1.00 63.56 89 ALA A C 1
ATOM 722 O O . ALA A 1 89 ? -31.257 1.025 23.868 1.00 63.56 89 ALA A O 1
ATOM 723 N N . PHE A 1 90 ? -30.079 -0.089 22.319 1.00 61.53 90 PHE A N 1
ATOM 724 C CA . PHE A 1 90 ? -30.902 -1.305 22.378 1.00 61.53 90 PHE A CA 1
ATOM 725 C C . PHE A 1 90 ? -30.283 -2.442 23.199 1.00 61.53 90 PHE A C 1
ATOM 727 O O . PHE A 1 90 ? -31.014 -3.188 23.850 1.00 61.53 90 PHE A O 1
ATOM 734 N N . VAL A 1 91 ? -28.954 -2.574 23.228 1.00 65.69 91 VAL A N 1
ATOM 735 C CA . VAL A 1 91 ? -28.289 -3.668 23.958 1.00 65.69 91 VAL A CA 1
ATOM 736 C C . VAL A 1 91 ? -28.152 -3.355 25.450 1.00 65.69 91 VAL A C 1
ATOM 738 O O . VAL A 1 91 ? -28.324 -4.252 26.275 1.00 65.69 91 VAL A O 1
ATOM 741 N N . ALA A 1 92 ? -27.913 -2.094 25.832 1.00 61.28 92 ALA A N 1
ATOM 742 C CA . ALA A 1 92 ? -27.747 -1.727 27.241 1.00 61.28 92 ALA A CA 1
ATOM 743 C C . ALA A 1 92 ? -29.022 -1.934 28.094 1.00 61.28 92 ALA A C 1
ATOM 745 O O . ALA A 1 92 ? -28.905 -2.497 29.185 1.00 61.28 92 ALA A O 1
ATOM 746 N N . PRO A 1 93 ? -30.240 -1.580 27.629 1.00 64.19 93 PRO A N 1
ATOM 747 C CA . PRO A 1 93 ? -31.461 -1.830 28.398 1.00 64.19 93 PRO A CA 1
ATOM 748 C C . PRO A 1 93 ? -31.795 -3.320 28.511 1.00 64.19 93 PRO A C 1
ATOM 750 O O . PRO A 1 93 ? -32.239 -3.766 29.564 1.00 64.19 93 PRO A O 1
ATOM 753 N N . ALA A 1 94 ? -31.544 -4.105 27.457 1.00 61.16 94 ALA A N 1
ATOM 754 C CA . ALA A 1 94 ? -31.781 -5.547 27.466 1.00 61.16 94 ALA A CA 1
ATOM 755 C C . ALA A 1 94 ? -30.837 -6.278 28.438 1.00 61.16 94 ALA A C 1
ATOM 757 O O . ALA A 1 94 ? -31.266 -7.173 29.167 1.00 61.16 94 ALA A O 1
ATOM 758 N N . LEU A 1 95 ? -29.568 -5.859 28.503 1.00 60.53 95 LEU A N 1
ATOM 759 C CA . LEU A 1 95 ? -28.595 -6.397 29.455 1.00 60.53 95 LEU A CA 1
ATOM 760 C C . LEU A 1 95 ? -28.942 -6.009 30.903 1.00 60.53 95 LEU A C 1
ATOM 762 O O . LEU A 1 95 ? -28.833 -6.837 31.805 1.00 60.53 95 LEU A O 1
ATOM 766 N N . ALA A 1 96 ? -29.410 -4.776 31.126 1.00 62.16 96 ALA A N 1
ATOM 767 C CA . ALA A 1 96 ? -29.875 -4.321 32.436 1.00 62.16 96 ALA A CA 1
ATOM 768 C C . ALA A 1 96 ? -31.126 -5.087 32.905 1.00 62.16 96 ALA A C 1
ATOM 770 O O . ALA A 1 96 ? -31.207 -5.459 34.075 1.00 62.16 96 ALA A O 1
ATOM 771 N N . LEU A 1 97 ? -32.060 -5.392 31.996 1.00 59.88 97 LEU A N 1
ATOM 772 C CA . LEU A 1 97 ? -33.225 -6.232 32.289 1.00 59.88 97 LEU A CA 1
ATOM 773 C C . LEU A 1 97 ? -32.815 -7.667 32.655 1.00 59.88 97 LEU A C 1
ATOM 775 O O . LEU A 1 97 ? -33.319 -8.220 33.629 1.00 59.88 97 LEU A O 1
ATOM 779 N N . LEU A 1 98 ? -31.863 -8.255 31.923 1.00 59.12 98 LEU A N 1
ATOM 780 C CA . LEU A 1 98 ? -31.329 -9.592 32.215 1.00 59.12 98 LEU A CA 1
ATOM 781 C C . LEU A 1 98 ? -30.637 -9.673 33.583 1.00 59.12 98 LEU A C 1
ATOM 783 O O . LEU A 1 98 ? -30.731 -10.699 34.255 1.00 59.12 98 LEU A O 1
ATOM 787 N N . LEU A 1 99 ? -29.967 -8.602 34.016 1.00 59.53 99 LEU A N 1
ATOM 788 C CA . LEU A 1 99 ? -29.379 -8.531 35.356 1.00 59.53 99 LEU A CA 1
ATOM 78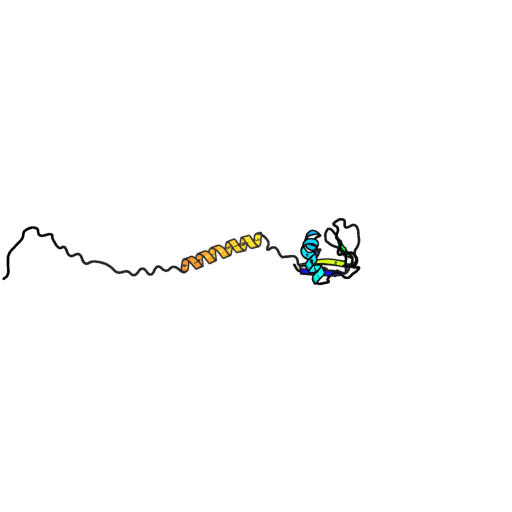9 C C . LEU A 1 99 ? -30.443 -8.346 36.451 1.00 59.53 99 LEU A C 1
ATOM 791 O O . LEU A 1 99 ? -30.268 -8.875 37.545 1.00 59.53 99 LEU A O 1
ATOM 795 N N . PHE A 1 100 ? -31.562 -7.675 36.155 1.00 56.97 100 PHE A N 1
ATOM 796 C CA . PHE A 1 100 ? -32.665 -7.474 37.105 1.00 56.97 100 PHE A CA 1
ATOM 797 C C . PHE A 1 100 ? -33.461 -8.757 37.403 1.00 56.97 100 PHE A C 1
ATOM 799 O O . PHE A 1 100 ? -33.931 -8.939 38.522 1.00 56.97 100 PHE A O 1
ATOM 806 N N . PHE A 1 101 ? -33.578 -9.680 36.443 1.00 55.31 101 PHE A N 1
ATOM 807 C CA . PHE A 1 101 ? -34.275 -10.961 36.642 1.00 55.31 101 PHE A CA 1
ATOM 808 C C . PHE A 1 101 ? -33.446 -12.035 37.368 1.00 55.31 101 PHE A C 1
ATOM 810 O O . PHE A 1 101 ? -33.967 -13.110 37.653 1.00 55.31 101 PHE A O 1
ATOM 817 N N . ARG A 1 102 ? -32.165 -11.785 37.681 1.00 52.06 102 ARG A N 1
ATOM 818 C CA . ARG A 1 102 ? -31.285 -12.791 38.308 1.00 52.06 102 ARG A CA 1
ATOM 819 C C . ARG A 1 102 ? -31.193 -12.696 39.835 1.00 52.06 102 ARG A C 1
ATOM 821 O O . ARG A 1 102 ? -30.507 -13.506 40.453 1.00 52.06 102 ARG A O 1
ATOM 828 N N . THR A 1 103 ? -31.883 -11.755 40.466 1.00 53.22 103 THR A N 1
ATOM 829 C CA . THR A 1 103 ? -31.905 -11.644 41.930 1.00 53.22 103 THR A CA 1
ATOM 830 C C . THR A 1 103 ? -33.310 -11.888 42.456 1.00 53.22 103 THR A C 1
ATOM 832 O O . THR A 1 103 ? -34.039 -10.944 42.740 1.00 53.22 103 THR A O 1
ATOM 835 N N . GLU A 1 104 ? -33.688 -13.157 42.608 1.00 58.62 104 GLU A N 1
ATOM 836 C CA . GLU A 1 104 ? -34.734 -13.515 43.565 1.00 58.62 104 GLU A CA 1
ATOM 837 C C . GLU A 1 104 ? -34.122 -13.495 44.974 1.00 58.62 104 GLU A C 1
ATOM 839 O O . GLU A 1 104 ? -33.204 -14.272 45.257 1.00 58.62 104 GLU A O 1
ATOM 844 N N . PRO A 1 105 ? -34.588 -12.629 45.888 1.00 49.00 105 PRO A N 1
ATOM 845 C CA . PRO A 1 105 ? -34.340 -12.826 47.302 1.00 49.00 105 PRO A CA 1
ATOM 846 C C . PRO A 1 105 ? -35.258 -13.956 47.777 1.00 49.00 105 PRO A C 1
ATOM 848 O O . PRO A 1 105 ? -36.475 -13.790 47.852 1.00 49.00 105 PRO A O 1
ATOM 851 N N . SER A 1 106 ? -34.688 -15.107 48.131 1.00 51.19 106 SER A N 1
ATOM 852 C CA . SER A 1 106 ? -35.404 -16.135 48.886 1.00 51.19 106 SER A CA 1
ATOM 853 C C . SER A 1 106 ? -35.725 -15.588 50.285 1.00 51.19 106 SER A C 1
ATOM 855 O O . SER A 1 106 ? -34.960 -15.771 51.234 1.00 51.19 106 SER A O 1
ATOM 857 N N . GLN A 1 107 ? -36.837 -14.865 50.425 1.00 47.91 107 GLN A N 1
ATOM 858 C CA . GLN A 1 107 ? -37.398 -14.526 51.727 1.00 47.91 107 GLN A CA 1
ATOM 859 C C . GLN A 1 107 ? -38.058 -15.778 52.310 1.00 47.91 107 GLN A C 1
ATOM 861 O O . GLN A 1 107 ? -39.200 -16.113 52.015 1.00 47.91 107 GLN A O 1
ATOM 866 N N . SER A 1 108 ? -37.298 -16.480 53.149 1.00 49.09 108 SER A N 1
ATOM 867 C CA . SER A 1 108 ? -37.812 -17.483 54.077 1.00 49.09 108 SER A CA 1
ATOM 868 C C . SER A 1 108 ? -38.691 -16.788 55.118 1.00 49.09 108 SER A C 1
ATOM 870 O O . SER A 1 108 ? -38.188 -16.200 56.077 1.00 49.09 108 SER A O 1
ATOM 872 N N . CYS A 1 109 ? -40.007 -16.859 54.938 1.00 43.34 109 CYS A N 1
ATOM 873 C CA . CYS A 1 109 ? -40.977 -16.520 55.968 1.00 43.34 109 CYS A CA 1
ATOM 874 C C . CYS A 1 109 ? -40.877 -17.531 57.121 1.00 43.34 109 CYS A C 1
ATOM 876 O O . CYS A 1 109 ? -41.266 -18.684 56.963 1.00 43.34 109 CYS A O 1
ATOM 878 N N . TYR A 1 110 ? -40.420 -17.091 58.292 1.00 44.28 110 TYR A N 1
ATOM 879 C CA . TYR A 1 110 ? -40.800 -17.712 59.560 1.00 44.28 110 TYR A CA 1
ATOM 880 C C . TYR A 1 110 ? -41.426 -16.637 60.455 1.00 44.28 110 TYR A C 1
ATOM 882 O O . TYR A 1 110 ? -40.739 -15.807 61.048 1.00 44.28 110 TYR A O 1
ATOM 890 N N . ASN A 1 111 ? -42.762 -16.664 60.493 1.00 45.69 111 ASN A N 1
ATOM 891 C CA . ASN A 1 111 ? -43.594 -16.152 61.585 1.00 45.69 111 ASN A CA 1
ATOM 892 C C . ASN A 1 111 ? -43.107 -16.820 62.890 1.00 45.69 111 ASN A C 1
ATOM 894 O O . ASN A 1 111 ? -42.743 -17.991 62.872 1.00 45.69 111 ASN A O 1
ATOM 898 N N . GLY A 1 112 ? -42.983 -16.159 64.035 1.00 44.66 112 GLY A N 1
ATOM 899 C CA . GLY A 1 112 ? -43.995 -15.338 64.680 1.00 44.66 112 GLY A CA 1
ATOM 900 C C . GLY A 1 112 ? -44.451 -16.067 65.951 1.00 44.66 112 GLY A C 1
ATOM 901 O O . GLY A 1 112 ? -44.908 -17.198 65.878 1.00 44.66 112 GLY A O 1
ATOM 902 N N . GLU A 1 113 ? -44.310 -15.378 67.084 1.00 42.00 113 GLU A N 1
ATOM 903 C CA . GLU A 1 113 ? -44.982 -15.608 68.375 1.00 42.00 113 GLU A CA 1
ATOM 904 C C . GLU A 1 113 ? -44.475 -16.708 69.327 1.00 42.00 113 GLU A C 1
ATOM 906 O O . GLU A 1 113 ? -44.664 -17.907 69.165 1.00 42.00 113 GLU A O 1
ATOM 911 N N . GLY A 1 114 ? -43.919 -16.223 70.439 1.00 41.22 114 GLY A N 1
ATOM 912 C CA . GLY A 1 114 ? -43.632 -16.972 71.657 1.00 41.22 114 GLY A CA 1
ATOM 913 C C . GLY A 1 114 ? -43.392 -16.010 72.818 1.00 41.22 114 GLY A C 1
ATOM 914 O O . GLY A 1 114 ? -42.325 -15.999 73.421 1.00 41.22 114 GLY A O 1
ATOM 915 N N . SER A 1 115 ? -44.368 -15.134 73.075 1.00 48.38 115 SER A N 1
ATOM 916 C CA . SER A 1 115 ? -44.400 -14.248 74.239 1.00 48.38 115 SER A CA 1
ATOM 917 C C . SER A 1 115 ? -44.559 -15.086 75.509 1.00 48.38 115 SER A C 1
ATOM 919 O O . SER A 1 115 ? -45.619 -15.659 75.738 1.00 48.38 115 SER A O 1
ATOM 921 N N . HIS A 1 116 ? -43.527 -15.152 76.350 1.00 46.47 116 HIS A N 1
ATOM 922 C CA . HIS A 1 116 ? -43.683 -15.570 77.741 1.00 46.47 116 HIS A CA 1
ATOM 923 C C . HIS A 1 116 ? -42.896 -14.646 78.672 1.00 46.47 116 HIS A C 1
ATOM 925 O O . HIS A 1 116 ? -41.678 -14.718 78.816 1.00 46.47 116 HIS A O 1
ATOM 931 N N . ASN A 1 117 ? -43.664 -13.767 79.317 1.00 51.09 117 ASN A N 1
ATOM 932 C CA . ASN A 1 117 ? -43.338 -13.063 80.549 1.00 51.09 117 ASN A CA 1
ATOM 933 C C . ASN A 1 117 ? -42.601 -13.974 81.543 1.00 51.09 117 ASN A C 1
ATOM 935 O O . ASN A 1 117 ? -43.188 -14.952 82.005 1.00 51.09 117 ASN A O 1
ATOM 939 N N . MET A 1 118 ? -41.413 -13.579 82.010 1.00 42.75 118 MET A N 1
ATOM 940 C CA . MET A 1 118 ? -41.000 -13.912 83.374 1.00 42.75 118 MET A CA 1
ATOM 941 C C . MET A 1 118 ? -40.420 -12.711 84.113 1.00 42.75 118 MET A C 1
ATOM 943 O O . MET A 1 118 ? -39.598 -11.931 83.641 1.00 42.75 118 MET A O 1
ATOM 947 N N . ARG A 1 119 ? -40.989 -12.574 85.303 1.00 47.12 119 ARG A N 1
ATOM 948 C CA . ARG A 1 119 ? -41.050 -11.431 86.194 1.00 47.12 119 ARG A CA 1
ATOM 949 C C . ARG A 1 119 ? -39.867 -11.505 87.149 1.00 47.12 119 ARG A C 1
ATOM 951 O O . ARG A 1 119 ? -39.653 -12.523 87.799 1.00 47.12 119 ARG A O 1
ATOM 958 N N . LYS A 1 120 ? -39.136 -10.400 87.267 1.00 48.06 120 LYS A N 1
ATOM 959 C CA . LYS A 1 120 ? -38.101 -10.185 88.284 1.00 48.06 120 LYS A CA 1
ATOM 960 C C . LYS A 1 120 ? -38.742 -10.345 89.672 1.00 48.06 120 LYS A C 1
ATOM 962 O O . LYS A 1 120 ? -39.581 -9.524 90.039 1.00 48.06 120 LYS A O 1
ATOM 967 N N . ARG A 1 121 ? -38.371 -11.375 90.440 1.00 48.50 121 ARG A N 1
ATOM 968 C CA . ARG A 1 121 ? -38.614 -11.401 91.890 1.00 48.50 121 ARG A CA 1
ATOM 969 C C . ARG A 1 121 ? -37.338 -10.992 92.617 1.00 48.50 121 ARG A C 1
ATOM 971 O O . ARG A 1 121 ? -36.321 -11.674 92.572 1.00 48.50 121 ARG A O 1
ATOM 978 N N . ARG A 1 122 ? -37.427 -9.803 93.205 1.00 55.69 122 ARG A N 1
ATOM 979 C CA . ARG A 1 122 ? -36.743 -9.392 94.429 1.00 55.69 122 ARG A CA 1
ATOM 980 C C . ARG A 1 122 ? -37.501 -10.106 95.572 1.00 55.69 122 ARG A C 1
ATOM 982 O O . ARG A 1 122 ? -38.681 -10.385 95.380 1.00 55.69 122 ARG A O 1
ATOM 989 N N . ASP A 1 123 ? -36.833 -10.403 96.680 1.00 56.31 123 ASP A N 1
ATOM 990 C CA . ASP A 1 123 ? -37.339 -11.081 97.897 1.00 56.31 123 ASP A CA 1
ATOM 991 C C . ASP A 1 123 ? -37.001 -12.582 97.937 1.00 56.31 123 ASP A C 1
ATOM 993 O O . ASP A 1 123 ? -37.374 -13.359 97.060 1.00 56.31 123 ASP A O 1
ATOM 997 N N . GLY A 1 124 ? -36.188 -12.962 98.926 1.00 48.03 124 GLY A N 1
ATOM 998 C CA . GLY A 1 124 ? -35.428 -14.208 98.931 1.00 48.03 124 GLY A CA 1
ATOM 999 C C . GLY A 1 124 ? -35.843 -15.306 99.918 1.00 48.03 124 GLY A C 1
ATOM 1000 O O . GLY A 1 124 ? -36.838 -15.202 100.619 1.00 48.03 124 GLY A O 1
ATOM 1001 N N . TRP A 1 125 ? -34.944 -16.302 99.932 1.00 44.94 125 TRP A N 1
ATOM 1002 C CA . TRP A 1 125 ? -34.509 -17.297 100.934 1.00 44.94 125 TRP A CA 1
ATOM 1003 C C . TRP A 1 125 ? -35.384 -18.467 101.443 1.00 44.94 125 TRP A C 1
ATOM 1005 O O . TRP A 1 125 ? -36.560 -18.324 101.752 1.00 44.94 125 TRP A O 1
ATOM 1015 N N . VAL A 1 126 ? -34.625 -19.565 101.696 1.00 46.59 126 VAL A N 1
ATOM 1016 C CA . VAL A 1 126 ? -34.817 -20.756 102.576 1.00 46.59 126 VAL A CA 1
ATOM 1017 C C . VAL A 1 126 ? -35.457 -21.989 101.899 1.00 46.59 126 VAL A C 1
ATOM 1019 O O . VAL A 1 126 ? -36.467 -21.847 101.230 1.00 46.59 126 VAL A O 1
ATOM 1022 N N . SER A 1 127 ? -35.018 -23.255 102.046 1.00 48.41 127 SER A N 1
ATOM 1023 C CA . SER A 1 127 ? -33.792 -23.966 102.500 1.00 48.41 127 SER A CA 1
ATOM 1024 C C . SER A 1 127 ? -33.898 -25.436 102.031 1.00 48.41 127 SER A C 1
ATOM 1026 O O . SER A 1 127 ? -34.990 -25.867 101.663 1.00 48.41 127 SER A O 1
ATOM 1028 N N . GLY A 1 128 ? -32.827 -26.237 102.114 1.00 53.31 128 GLY A N 1
ATOM 1029 C CA . GLY A 1 128 ? -32.945 -27.694 101.969 1.00 53.31 128 GLY A CA 1
ATOM 1030 C C . GLY A 1 128 ? -31.620 -28.447 102.073 1.00 53.31 128 GLY A C 1
ATOM 1031 O O . GLY A 1 128 ? -30.990 -28.652 101.049 1.00 53.31 128 GLY A O 1
ATOM 1032 N N . ARG A 1 129 ? -31.265 -28.784 103.323 1.00 46.72 129 ARG A N 1
ATOM 1033 C CA . ARG A 1 129 ? -30.304 -29.779 103.864 1.00 46.72 129 ARG A CA 1
ATOM 1034 C C . ARG A 1 129 ? -29.142 -30.281 103.008 1.00 46.72 129 ARG A C 1
ATOM 1036 O O . ARG A 1 129 ? -29.398 -30.985 102.013 1.00 46.72 129 ARG A O 1
#